Protein AF-Q5DC63-F1 (afdb_monomer)

Mean predicted aligned error: 10.69 Å

Radius of gyration: 17.31 Å; Cα contacts (8 Å, |Δi|>4): 179; chains: 1; bounding box: 64×38×31 Å

Foldseek 3Di:
DDPDDPVVVVVVVCVVVQPQQWKWFADAQWFIWIDDNHDIDGDLVDHGDDDFVVVLVVSCVVPVVFAFDGKAKDDKDWDFDQLGHGPPPPDDDPPPPRGDIDTTTMIGGDGDD

Structure (mmCIF, N/CA/C/O backbone):
data_AF-Q5DC63-F1
#
_entry.id   AF-Q5DC63-F1
#
loop_
_atom_site.group_PDB
_atom_site.id
_atom_site.type_symbol
_atom_site.label_atom_id
_atom_site.label_alt_id
_atom_site.label_comp_id
_atom_site.label_asym_id
_atom_site.label_entity_id
_atom_site.label_seq_id
_atom_site.pdbx_PDB_ins_code
_atom_site.Cartn_x
_atom_site.Cartn_y
_atom_site.Cartn_z
_atom_site.occupancy
_atom_site.B_iso_or_equiv
_atom_site.auth_seq_id
_atom_site.auth_comp_id
_atom_site.auth_asym_id
_atom_site.auth_atom_id
_atom_site.pdbx_PDB_model_num
ATOM 1 N N . MET A 1 1 ? -40.150 27.862 -16.008 1.00 38.00 1 MET A N 1
ATOM 2 C CA . MET A 1 1 ? -39.294 26.915 -16.753 1.00 38.00 1 MET A CA 1
ATOM 3 C C . MET A 1 1 ? -38.110 26.579 -15.870 1.00 38.00 1 MET A C 1
ATOM 5 O O . MET A 1 1 ? -37.552 27.466 -15.243 1.00 38.00 1 MET A O 1
ATOM 9 N N . SER A 1 2 ? -37.878 25.284 -15.712 1.00 37.56 2 SER A N 1
ATOM 10 C CA . SER A 1 2 ? -37.097 24.656 -14.652 1.00 37.56 2 SER A CA 1
ATOM 11 C C . SER A 1 2 ? -35.593 24.859 -14.871 1.00 37.56 2 SER A C 1
ATOM 13 O O . SER A 1 2 ? -35.051 24.349 -15.844 1.00 37.56 2 SER A O 1
ATOM 15 N N . LEU A 1 3 ? -34.920 25.589 -13.979 1.00 41.06 3 LEU A N 1
ATOM 16 C CA . LEU A 1 3 ? -33.455 25.604 -13.860 1.00 41.06 3 LEU A CA 1
ATOM 17 C C . LEU A 1 3 ? -33.050 24.405 -12.990 1.00 41.06 3 LEU A C 1
ATOM 19 O O . LEU A 1 3 ? -32.670 24.551 -11.832 1.00 41.06 3 LEU A O 1
ATOM 23 N N . THR A 1 4 ? -33.257 23.195 -13.511 1.00 50.22 4 THR A N 1
ATOM 24 C CA . THR A 1 4 ? -32.984 21.948 -12.792 1.00 50.22 4 THR A CA 1
ATOM 25 C C . THR A 1 4 ? -31.607 21.380 -13.120 1.00 50.22 4 THR A C 1
ATOM 27 O O . THR A 1 4 ? -31.174 21.295 -14.266 1.00 50.22 4 THR A O 1
ATOM 30 N N . ALA A 1 5 ? -30.970 20.915 -12.050 1.00 50.28 5 ALA A N 1
ATOM 31 C CA . ALA A 1 5 ? -30.170 19.695 -11.984 1.00 50.28 5 ALA A CA 1
ATOM 32 C C . ALA A 1 5 ? -28.748 19.664 -12.570 1.00 50.28 5 ALA A C 1
ATOM 34 O O . ALA A 1 5 ? -27.949 18.887 -12.056 1.00 50.28 5 ALA A O 1
ATOM 35 N N . PHE A 1 6 ? -28.362 20.494 -13.542 1.00 46.62 6 PHE A N 1
ATOM 36 C CA . PHE A 1 6 ? -27.016 20.351 -14.137 1.00 46.62 6 PHE A CA 1
ATOM 37 C C . PHE A 1 6 ? -25.865 20.891 -13.274 1.00 46.62 6 PHE A C 1
ATOM 39 O O . PHE A 1 6 ? -24.760 20.362 -13.334 1.00 46.62 6 PHE A O 1
ATOM 46 N N . GLY A 1 7 ? -26.113 21.894 -12.425 1.00 40.19 7 GLY A N 1
ATOM 47 C CA . GLY A 1 7 ? -25.087 22.418 -11.513 1.00 40.19 7 GLY A CA 1
ATOM 48 C C . GLY A 1 7 ? -24.808 21.488 -10.327 1.00 40.19 7 GLY A C 1
ATOM 49 O O . GLY A 1 7 ? -23.656 21.247 -9.989 1.00 40.19 7 GLY A O 1
ATOM 50 N N . LEU A 1 8 ? -25.855 20.914 -9.722 1.00 47.84 8 LEU A N 1
ATOM 51 C CA . LEU A 1 8 ? -25.730 20.086 -8.514 1.00 47.84 8 LEU A CA 1
ATOM 52 C C . LEU A 1 8 ? -25.081 18.714 -8.767 1.00 47.84 8 LEU A C 1
ATOM 54 O O . LEU A 1 8 ? -24.408 18.201 -7.877 1.00 47.84 8 LEU A O 1
ATOM 58 N N . LEU A 1 9 ? -25.229 18.138 -9.965 1.00 46.62 9 LEU A N 1
ATOM 59 C CA . LEU A 1 9 ? -24.626 16.841 -10.303 1.00 46.62 9 LEU A CA 1
ATOM 60 C C . LEU A 1 9 ? -23.098 16.908 -10.482 1.00 46.62 9 LEU A C 1
ATOM 62 O O . LEU A 1 9 ? -22.417 15.914 -10.225 1.00 46.62 9 LEU A O 1
ATOM 66 N N . SER A 1 10 ? -22.541 18.070 -10.847 1.00 46.91 10 SER A N 1
ATOM 67 C CA . SER A 1 10 ? -21.082 18.272 -10.855 1.00 46.91 10 SER A CA 1
ATOM 68 C C . SER A 1 10 ? -20.507 18.459 -9.450 1.00 46.91 10 SER A C 1
ATOM 70 O O . SER A 1 10 ? -19.417 17.964 -9.171 1.00 46.91 10 SER A O 1
ATOM 72 N N . PHE A 1 11 ? -21.235 19.108 -8.533 1.00 45.50 11 PHE A N 1
ATOM 73 C CA . PHE A 1 11 ? -20.781 19.242 -7.143 1.00 45.50 11 PHE A CA 1
ATOM 74 C C . PHE A 1 11 ? -20.851 17.913 -6.380 1.00 45.50 11 PHE A C 1
ATOM 76 O O . PHE A 1 11 ? -19.930 17.606 -5.631 1.00 45.50 11 PHE A O 1
ATOM 83 N N . PHE A 1 12 ? -21.878 17.087 -6.607 1.00 4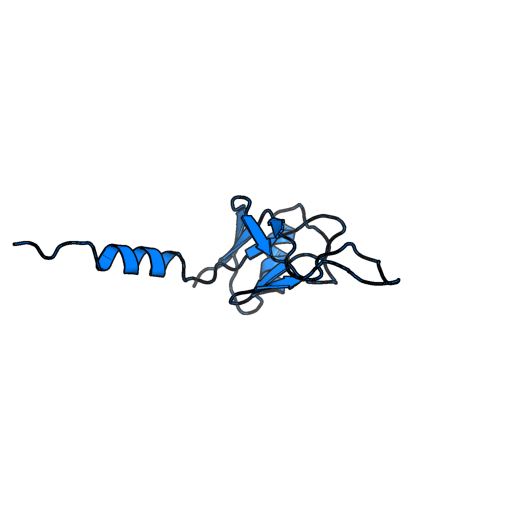4.84 12 PHE A N 1
ATOM 84 C CA . PHE A 1 12 ? -21.979 15.770 -5.964 1.00 44.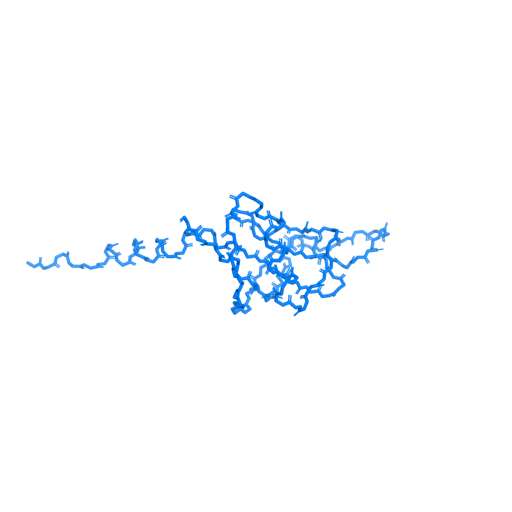84 12 PHE A CA 1
ATOM 85 C C . PHE A 1 12 ? -20.932 14.766 -6.455 1.00 44.84 12 PHE A C 1
ATOM 87 O O . PHE A 1 12 ? -20.421 13.999 -5.642 1.00 44.84 12 PHE A O 1
ATOM 94 N N . ASN A 1 13 ? -20.554 14.800 -7.739 1.00 43.97 13 ASN A N 1
ATOM 95 C CA . ASN A 1 13 ? -19.423 13.997 -8.211 1.00 43.97 13 ASN A CA 1
ATOM 96 C C . ASN A 1 13 ? -18.110 14.460 -7.568 1.00 43.97 13 ASN A C 1
ATOM 98 O O . ASN A 1 13 ? -17.334 13.623 -7.135 1.00 43.97 13 ASN A O 1
ATOM 102 N N . CYS A 1 14 ? -17.904 15.770 -7.402 1.00 44.00 14 CYS A N 1
ATOM 103 C CA . CYS A 1 14 ? -16.690 16.296 -6.777 1.00 44.00 14 CYS A CA 1
ATOM 104 C C . CYS A 1 14 ? -16.610 16.003 -5.263 1.00 44.00 14 CYS A C 1
ATOM 106 O O . CYS A 1 14 ? -15.534 15.719 -4.752 1.00 44.00 14 CYS A O 1
ATOM 108 N N . ILE A 1 15 ? -17.732 15.997 -4.532 1.00 46.78 15 ILE A N 1
ATOM 109 C CA . ILE A 1 15 ? -17.745 15.668 -3.090 1.00 46.78 15 ILE A CA 1
ATOM 110 C C . ILE A 1 15 ? -17.403 14.184 -2.841 1.00 46.78 15 ILE A C 1
ATOM 112 O O . ILE A 1 15 ? -16.798 13.865 -1.820 1.00 46.78 15 ILE A O 1
ATOM 116 N N . LEU A 1 16 ? -17.724 13.291 -3.785 1.00 46.59 16 LEU A N 1
ATOM 117 C CA . LEU A 1 16 ? -17.374 11.864 -3.725 1.00 46.59 16 LEU A CA 1
ATOM 118 C C . LEU A 1 16 ? -15.983 11.541 -4.300 1.00 46.59 16 LEU A C 1
ATOM 120 O O . LEU A 1 16 ? -15.396 10.540 -3.903 1.00 46.59 16 LEU A O 1
ATOM 124 N N . THR A 1 17 ? -15.423 12.382 -5.176 1.00 44.69 17 THR A N 1
ATOM 125 C CA . THR A 1 17 ? -14.077 12.187 -5.753 1.00 44.69 17 THR A CA 1
ATOM 126 C C . THR A 1 17 ? -12.974 13.018 -5.084 1.00 44.69 17 THR A C 1
ATOM 128 O O . THR A 1 17 ? -11.817 12.890 -5.468 1.00 44.69 17 THR A O 1
ATOM 131 N N . CYS A 1 18 ? -13.303 13.880 -4.112 1.00 45.31 18 CYS A N 1
ATOM 132 C CA . CYS A 1 18 ? -12.357 14.799 -3.452 1.00 45.31 18 CYS A CA 1
ATOM 133 C C . CYS A 1 18 ? -12.106 14.473 -1.966 1.00 45.31 18 CYS A C 1
ATOM 135 O O . CYS A 1 18 ? -11.420 15.210 -1.258 1.00 45.31 18 CYS A O 1
ATOM 137 N N . GLN A 1 19 ? -12.610 13.344 -1.461 1.00 50.06 19 GLN A N 1
ATOM 138 C CA . GLN A 1 19 ? -11.945 12.731 -0.316 1.00 50.06 19 GLN A CA 1
ATOM 139 C C . GLN A 1 19 ? -10.690 12.072 -0.874 1.00 50.06 19 GLN A C 1
ATOM 141 O O . GLN A 1 19 ? -10.801 11.139 -1.658 1.00 50.06 19 GLN A O 1
ATOM 146 N N . SER A 1 20 ? -9.513 12.598 -0.529 1.00 55.16 20 SER A N 1
ATOM 147 C CA . SER A 1 20 ? -8.230 11.937 -0.784 1.00 55.16 20 SER A CA 1
ATOM 148 C C . SER A 1 20 ? -8.334 10.510 -0.238 1.00 55.16 20 SER A C 1
ATOM 150 O O . SER A 1 20 ? -8.271 10.296 0.976 1.00 55.16 20 SER A O 1
ATOM 152 N N . LEU A 1 21 ? -8.653 9.554 -1.116 1.00 73.19 21 LEU A N 1
ATOM 153 C CA . LEU A 1 21 ? -8.851 8.163 -0.745 1.00 73.19 21 LEU A CA 1
ATOM 154 C C . LEU A 1 21 ? -7.464 7.607 -0.475 1.00 73.19 21 LEU A C 1
ATOM 156 O O . LEU A 1 21 ? -6.752 7.211 -1.395 1.00 73.19 21 LEU A O 1
ATOM 160 N N . TYR A 1 22 ? -7.074 7.636 0.795 1.00 89.94 22 TYR A N 1
ATOM 161 C CA . TYR A 1 22 ? -5.884 6.973 1.304 1.00 89.94 22 TYR A CA 1
ATOM 162 C C . TYR A 1 22 ? -5.805 5.581 0.706 1.00 89.94 22 TYR A C 1
ATOM 164 O O . TYR A 1 22 ? -6.715 4.775 0.888 1.00 89.94 22 TYR A O 1
ATOM 172 N N . SER A 1 23 ? -4.760 5.338 -0.069 1.00 94.44 23 SER A N 1
ATOM 173 C CA . SER A 1 23 ? -4.633 4.126 -0.857 1.00 94.44 23 SER A CA 1
ATOM 174 C C . SER A 1 23 ? -3.194 3.669 -0.831 1.00 94.44 23 SER A C 1
ATOM 176 O O . SER A 1 23 ? -2.280 4.486 -0.902 1.00 94.44 23 SER A O 1
ATOM 178 N N . VAL A 1 24 ? -3.000 2.364 -0.746 1.00 96.06 24 VAL A N 1
ATOM 179 C CA . VAL A 1 24 ? -1.688 1.721 -0.780 1.00 96.06 24 VAL A CA 1
ATOM 180 C C . VAL A 1 24 ? -1.681 0.695 -1.899 1.00 96.06 24 VAL A C 1
ATOM 182 O O . VAL A 1 24 ? -2.718 0.113 -2.199 1.00 96.06 24 VAL A O 1
ATOM 185 N N . ALA A 1 25 ? -0.549 0.475 -2.546 1.00 95.69 25 ALA A N 1
ATOM 186 C CA . ALA A 1 25 ? -0.416 -0.561 -3.558 1.00 95.69 25 ALA A CA 1
ATOM 187 C C . ALA A 1 25 ? 0.934 -1.260 -3.427 1.00 95.69 25 ALA A C 1
ATOM 189 O O . ALA A 1 25 ? 1.909 -0.700 -2.919 1.00 95.69 25 ALA A O 1
ATOM 190 N N . PHE A 1 26 ? 0.955 -2.507 -3.882 1.00 94.88 26 PHE A N 1
ATOM 191 C CA . PHE A 1 26 ? 2.058 -3.427 -3.673 1.00 94.88 26 PHE A CA 1
ATOM 192 C C . PHE A 1 26 ? 2.333 -4.201 -4.955 1.00 94.88 26 PHE A C 1
ATOM 194 O O . PHE A 1 26 ? 1.406 -4.665 -5.618 1.00 94.88 26 PHE A O 1
ATOM 201 N N . GLU A 1 27 ? 3.611 -4.382 -5.260 1.00 92.06 27 GLU A N 1
ATOM 202 C CA . GLU A 1 27 ? 4.090 -5.284 -6.299 1.00 92.06 27 GLU A CA 1
ATOM 203 C C . GLU A 1 27 ? 5.407 -5.884 -5.808 1.00 92.06 27 GLU A C 1
ATOM 205 O O . GLU A 1 27 ? 6.302 -5.152 -5.395 1.00 92.06 27 GLU A O 1
ATOM 210 N N . CYS A 1 28 ? 5.499 -7.213 -5.769 1.00 90.62 28 CYS A N 1
ATOM 211 C CA . CYS A 1 28 ? 6.636 -7.877 -5.138 1.00 90.62 28 CYS A CA 1
ATOM 212 C C . CYS A 1 28 ? 7.941 -7.586 -5.871 1.00 90.62 28 CYS A C 1
ATOM 214 O O . CYS A 1 28 ? 7.994 -7.596 -7.100 1.00 90.62 28 CYS A O 1
ATOM 216 N N . GLY A 1 29 ? 8.995 -7.344 -5.097 1.00 87.38 29 GLY A N 1
ATOM 217 C CA . GLY A 1 29 ? 10.285 -6.917 -5.617 1.00 87.38 29 GLY A CA 1
ATOM 218 C C . GLY A 1 29 ? 10.373 -5.411 -5.857 1.00 87.38 29 GLY A C 1
ATOM 219 O O . GLY A 1 29 ? 11.479 -4.935 -6.093 1.00 87.38 29 GLY A O 1
ATOM 220 N N . LYS A 1 30 ? 9.273 -4.653 -5.739 1.00 88.75 30 LYS A N 1
ATOM 221 C CA . LYS A 1 30 ? 9.231 -3.185 -5.817 1.00 88.75 30 LYS A CA 1
ATOM 222 C C . LYS A 1 30 ? 8.841 -2.584 -4.461 1.00 88.75 30 LYS A C 1
ATOM 224 O O . LYS A 1 30 ? 8.123 -3.217 -3.688 1.00 88.75 30 LYS A O 1
ATOM 229 N N . PRO A 1 31 ? 9.257 -1.342 -4.160 1.00 91.56 31 PRO A N 1
ATOM 230 C CA . PRO A 1 31 ? 8.843 -0.686 -2.930 1.00 91.56 31 PRO A CA 1
ATOM 231 C C . PRO A 1 31 ? 7.331 -0.477 -2.902 1.00 91.56 31 PRO A C 1
ATOM 233 O O . PRO A 1 31 ? 6.730 -0.098 -3.904 1.00 91.56 31 PRO A O 1
ATOM 236 N N . ALA A 1 32 ? 6.708 -0.697 -1.750 1.00 93.94 32 ALA A N 1
ATOM 237 C CA . ALA A 1 32 ? 5.307 -0.373 -1.537 1.00 93.94 32 ALA A CA 1
ATOM 238 C C . ALA A 1 32 ? 5.070 1.112 -1.825 1.00 93.94 32 ALA A C 1
ATOM 240 O O . ALA A 1 32 ? 5.926 1.950 -1.546 1.00 93.94 32 ALA A O 1
ATOM 241 N N . ILE A 1 33 ? 3.905 1.449 -2.366 1.00 93.88 33 ILE A N 1
ATOM 242 C CA . ILE A 1 33 ? 3.538 2.837 -2.653 1.00 93.88 33 ILE A CA 1
ATOM 243 C C . ILE A 1 33 ? 2.267 3.216 -1.911 1.00 93.88 33 ILE A C 1
ATOM 245 O O . ILE A 1 33 ? 1.377 2.391 -1.708 1.00 93.88 33 ILE A O 1
ATOM 249 N N . TYR A 1 34 ? 2.161 4.482 -1.524 1.00 94.25 34 TYR A N 1
ATOM 250 C CA . TYR A 1 34 ? 0.972 5.027 -0.880 1.00 94.25 34 TYR A CA 1
ATOM 251 C C . TYR A 1 34 ? 0.622 6.404 -1.438 1.00 94.25 34 TYR A C 1
ATOM 253 O O . TYR A 1 34 ? 1.497 7.192 -1.796 1.00 94.25 34 TYR A O 1
ATOM 261 N N . LEU A 1 35 ? -0.672 6.703 -1.517 1.00 92.12 35 LEU A N 1
ATOM 262 C CA . LEU A 1 35 ? -1.173 7.980 -2.007 1.00 92.12 35 LEU A CA 1
ATOM 263 C C . LEU A 1 35 ? -1.100 9.027 -0.888 1.00 92.12 35 LEU A C 1
ATOM 265 O O . LEU A 1 35 ? -1.746 8.886 0.153 1.00 92.12 35 LEU A O 1
ATOM 269 N N . ASN A 1 36 ? -0.318 10.081 -1.095 1.00 87.19 36 ASN A N 1
ATOM 270 C CA . ASN A 1 36 ? -0.200 11.218 -0.191 1.00 87.19 36 ASN A CA 1
ATOM 271 C C . ASN A 1 36 ? -0.746 12.474 -0.864 1.00 87.19 36 ASN A C 1
ATOM 273 O O . ASN A 1 36 ? -0.090 12.993 -1.764 1.00 87.19 36 ASN A O 1
ATOM 277 N N . ASN A 1 37 ? -1.887 12.971 -0.372 1.00 81.00 37 ASN A N 1
ATOM 278 C CA . ASN A 1 37 ? -2.626 14.166 -0.800 1.00 81.00 37 ASN A CA 1
ATOM 279 C C . ASN A 1 37 ? -2.990 14.195 -2.299 1.00 81.00 37 ASN A C 1
ATOM 281 O O . ASN A 1 37 ? -4.170 14.301 -2.615 1.00 81.00 37 ASN A O 1
ATOM 285 N N . GLU A 1 38 ? -2.017 14.044 -3.197 1.00 80.94 38 GLU A N 1
ATOM 286 C CA . GLU A 1 38 ? -2.143 14.068 -4.657 1.00 80.94 38 GLU A CA 1
ATOM 287 C C . GLU A 1 38 ? -1.171 13.109 -5.384 1.00 80.94 38 GLU A C 1
ATOM 289 O O . GLU A 1 38 ? -1.402 12.786 -6.547 1.00 80.94 38 GLU A O 1
ATOM 294 N N . PHE A 1 39 ? -0.105 12.623 -4.730 1.00 86.19 39 PHE A N 1
ATOM 295 C CA . PHE A 1 39 ? 0.964 11.857 -5.387 1.00 86.19 39 PHE A CA 1
ATOM 296 C C . PHE A 1 39 ? 1.192 10.495 -4.740 1.00 86.19 39 PHE A C 1
ATOM 298 O O . PHE A 1 39 ? 1.090 10.343 -3.522 1.00 86.19 39 PHE A O 1
ATOM 305 N N . TRP A 1 40 ? 1.548 9.508 -5.556 1.00 88.69 40 TRP A N 1
ATOM 306 C CA . TRP A 1 40 ? 2.017 8.211 -5.083 1.00 88.69 40 TRP A CA 1
ATOM 307 C C . TRP A 1 40 ? 3.473 8.317 -4.632 1.00 88.69 40 TRP A C 1
ATOM 309 O O . TRP A 1 40 ? 4.326 8.807 -5.370 1.00 88.69 40 TRP A O 1
ATOM 319 N N . VAL A 1 41 ? 3.746 7.866 -3.412 1.00 89.44 41 VAL A N 1
ATOM 320 C CA . VAL A 1 41 ? 5.064 7.925 -2.775 1.00 89.44 41 VAL A CA 1
ATOM 321 C C . VAL A 1 41 ? 5.530 6.511 -2.465 1.00 89.44 41 VAL A C 1
ATOM 323 O O . VAL A 1 41 ? 4.756 5.722 -1.930 1.00 89.44 41 VAL A O 1
ATOM 326 N N . ALA A 1 42 ? 6.788 6.200 -2.777 1.00 90.00 42 ALA A N 1
ATOM 327 C CA . ALA A 1 42 ? 7.393 4.903 -2.490 1.00 90.00 42 ALA A CA 1
ATOM 328 C C . ALA A 1 42 ? 7.959 4.825 -1.060 1.00 90.00 42 ALA A C 1
ATOM 330 O O . ALA A 1 42 ? 8.740 5.678 -0.638 1.00 90.00 42 ALA A O 1
ATOM 331 N N . ASP A 1 43 ? 7.612 3.762 -0.337 1.00 91.50 43 ASP A N 1
ATOM 332 C CA . ASP A 1 43 ? 8.252 3.326 0.902 1.00 91.50 43 ASP A CA 1
ATOM 333 C C . ASP A 1 43 ? 9.331 2.285 0.573 1.00 91.50 43 ASP A C 1
ATOM 335 O O . ASP A 1 43 ? 9.071 1.087 0.467 1.00 91.50 43 ASP A O 1
ATOM 339 N N . ILE A 1 44 ? 10.577 2.749 0.455 1.00 87.69 44 ILE A N 1
ATOM 340 C CA . ILE A 1 44 ? 11.749 1.907 0.161 1.00 87.69 44 ILE A CA 1
ATOM 341 C C . ILE A 1 44 ? 12.100 0.902 1.270 1.00 87.69 44 ILE A C 1
ATOM 343 O O . ILE A 1 44 ? 13.079 0.172 1.144 1.00 87.69 44 ILE A O 1
ATOM 347 N N . THR A 1 45 ? 11.361 0.890 2.381 1.00 89.12 45 THR A N 1
ATOM 348 C CA . THR A 1 45 ? 11.577 -0.046 3.493 1.00 89.12 45 THR A CA 1
ATOM 349 C C . THR A 1 45 ? 10.613 -1.225 3.479 1.00 89.12 45 THR A C 1
ATOM 351 O O . THR A 1 45 ? 10.799 -2.162 4.253 1.00 89.12 45 THR A O 1
ATOM 354 N N . GLN A 1 46 ? 9.589 -1.184 2.625 1.00 93.00 46 GLN A N 1
ATOM 355 C CA . GLN A 1 46 ? 8.495 -2.142 2.625 1.00 93.00 46 GLN A CA 1
ATOM 356 C C . GLN A 1 46 ? 8.326 -2.757 1.237 1.00 93.00 46 GLN A C 1
ATOM 358 O O . GLN A 1 46 ? 8.054 -2.038 0.283 1.00 93.00 46 GLN A O 1
ATOM 363 N N . ASP A 1 47 ? 8.456 -4.078 1.138 1.00 91.44 47 ASP A N 1
ATOM 364 C CA . ASP A 1 47 ? 8.094 -4.850 -0.062 1.00 91.44 47 ASP A CA 1
ATOM 365 C C . ASP A 1 47 ? 6.585 -5.162 -0.064 1.00 91.44 47 ASP A C 1
ATOM 367 O O . ASP A 1 47 ? 5.836 -4.693 0.801 1.00 91.44 47 ASP A O 1
ATOM 371 N N . CYS A 1 48 ? 6.123 -5.951 -1.028 1.00 93.25 48 CYS A N 1
ATOM 372 C CA . CYS A 1 48 ? 4.732 -6.346 -1.137 1.00 93.25 48 CYS A CA 1
ATOM 373 C C . CYS A 1 48 ? 4.179 -7.005 0.134 1.00 93.25 48 CYS A C 1
ATOM 375 O O . CYS A 1 48 ? 4.879 -7.683 0.885 1.00 93.25 48 CYS A O 1
ATOM 377 N N . LEU A 1 49 ? 2.882 -6.797 0.345 1.00 96.31 49 LEU A N 1
ATOM 378 C CA . LEU A 1 49 ? 2.084 -7.443 1.378 1.00 96.31 49 LEU A CA 1
ATOM 379 C C . LEU A 1 49 ? 0.921 -8.154 0.688 1.00 96.31 49 LEU A C 1
ATOM 381 O O . LEU A 1 49 ? 0.318 -7.597 -0.232 1.00 96.31 49 LEU A O 1
ATOM 385 N N . ASP A 1 50 ? 0.619 -9.372 1.121 1.00 91.94 50 ASP A N 1
ATOM 386 C CA . ASP A 1 50 ? -0.399 -10.240 0.526 1.00 91.94 50 ASP A CA 1
ATOM 387 C C . ASP A 1 50 ? -1.592 -10.497 1.458 1.00 91.94 50 ASP A C 1
ATOM 389 O O . ASP A 1 50 ? -2.693 -10.775 0.979 1.00 91.94 50 ASP A O 1
ATOM 393 N N . ASP A 1 51 ? -1.410 -10.360 2.774 1.00 94.44 51 ASP A N 1
ATOM 394 C CA . ASP A 1 51 ? -2.474 -10.545 3.756 1.00 94.44 51 ASP A CA 1
ATOM 395 C C . ASP A 1 51 ? -3.145 -9.228 4.197 1.00 94.44 51 ASP A C 1
ATOM 397 O O . ASP A 1 51 ? -2.512 -8.190 4.408 1.00 94.44 51 ASP A O 1
ATOM 401 N N . GLU A 1 52 ? -4.469 -9.281 4.369 1.00 93.88 52 GLU A N 1
ATOM 402 C CA . GLU A 1 52 ? -5.306 -8.122 4.705 1.00 93.88 52 GLU A CA 1
ATOM 403 C C . GLU A 1 52 ? -4.885 -7.440 6.018 1.00 93.88 52 GLU A C 1
ATOM 405 O O . GLU A 1 52 ? -4.942 -6.214 6.135 1.00 93.88 52 GLU A O 1
ATOM 410 N N . VAL A 1 53 ? -4.426 -8.219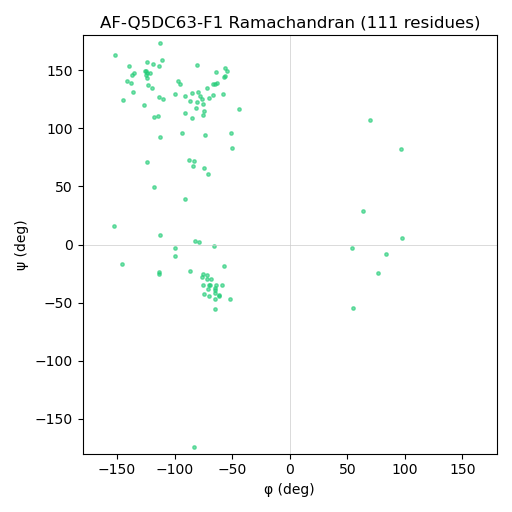 7.004 1.00 96.62 53 VAL A N 1
ATOM 411 C CA . VAL A 1 53 ? -4.030 -7.709 8.323 1.00 96.62 53 VAL A CA 1
ATOM 412 C C . VAL A 1 53 ? -2.740 -6.898 8.219 1.00 96.62 53 VAL A C 1
ATOM 414 O O . VAL A 1 53 ? -2.655 -5.803 8.781 1.00 96.62 53 VAL A O 1
ATOM 417 N N . SER A 1 54 ? -1.750 -7.386 7.475 1.00 97.44 54 SER A N 1
ATOM 418 C CA . SER A 1 54 ? -0.511 -6.668 7.193 1.00 97.44 54 SER A CA 1
ATOM 419 C C . SER A 1 54 ? -0.770 -5.417 6.368 1.00 97.44 54 SER A C 1
ATOM 421 O O . SER A 1 54 ? -0.236 -4.360 6.703 1.00 97.44 54 SER A O 1
ATOM 423 N N . ILE A 1 55 ? -1.642 -5.488 5.358 1.00 97.38 55 ILE A N 1
ATOM 424 C CA . ILE A 1 55 ? -2.037 -4.318 4.560 1.00 97.38 55 ILE A CA 1
ATOM 425 C C . ILE A 1 55 ? -2.718 -3.263 5.449 1.00 97.38 55 ILE A C 1
ATOM 427 O O . ILE A 1 55 ? -2.369 -2.082 5.389 1.00 97.38 55 ILE A O 1
ATOM 431 N N . LEU A 1 56 ? -3.626 -3.669 6.343 1.00 96.31 56 LEU A N 1
ATOM 432 C CA . LEU A 1 56 ? -4.256 -2.774 7.317 1.00 96.31 56 LEU A CA 1
ATOM 433 C C . LEU A 1 56 ? -3.233 -2.147 8.276 1.00 96.31 56 LEU A C 1
ATOM 435 O O . LEU A 1 56 ? -3.298 -0.949 8.565 1.00 96.31 56 LEU A O 1
ATOM 439 N N . ASN A 1 57 ? -2.279 -2.932 8.773 1.00 97.06 57 ASN A N 1
ATOM 440 C CA . ASN A 1 57 ? -1.210 -2.428 9.634 1.00 97.06 57 ASN A CA 1
ATOM 441 C C . ASN A 1 57 ? -0.303 -1.442 8.889 1.00 97.06 57 ASN A C 1
ATOM 443 O O . ASN A 1 57 ? 0.090 -0.423 9.458 1.00 97.06 57 ASN A O 1
ATOM 447 N N . TYR A 1 58 ? -0.031 -1.689 7.608 1.00 97.69 58 TYR A N 1
ATOM 448 C CA . TYR A 1 58 ? 0.708 -0.767 6.759 1.00 97.69 58 TYR A CA 1
ATOM 449 C C . TYR A 1 58 ? -0.056 0.542 6.542 1.00 97.69 58 TYR A C 1
ATOM 451 O O . TYR A 1 58 ? 0.507 1.609 6.773 1.00 97.69 58 TYR A O 1
ATOM 459 N N . CYS A 1 59 ? -1.353 0.487 6.224 1.00 95.88 59 CYS A N 1
ATOM 460 C CA . CYS A 1 59 ? -2.217 1.669 6.164 1.00 95.88 59 CYS A CA 1
ATOM 461 C C . CYS A 1 59 ? -2.133 2.500 7.461 1.00 95.88 59 CYS A C 1
ATOM 463 O O . CYS A 1 59 ? -1.942 3.714 7.409 1.00 95.88 59 CYS A O 1
ATOM 465 N N . LYS A 1 60 ? -2.215 1.858 8.637 1.00 95.38 60 LYS A N 1
ATOM 466 C CA . LYS A 1 60 ? -2.072 2.529 9.946 1.00 95.38 60 LYS A CA 1
ATOM 467 C C . LYS A 1 60 ? -0.679 3.130 10.159 1.00 95.38 60 LYS A C 1
ATOM 469 O O . LYS A 1 60 ? -0.570 4.178 10.788 1.00 95.38 60 LYS A O 1
ATOM 474 N N . LYS A 1 61 ? 0.377 2.490 9.645 1.00 95.62 61 LYS A N 1
ATOM 475 C CA . LYS A 1 61 ? 1.758 3.001 9.685 1.00 95.62 61 LYS A CA 1
ATOM 476 C C . LYS A 1 61 ? 1.885 4.284 8.859 1.00 95.62 61 LYS A C 1
ATOM 478 O O . LYS A 1 61 ? 2.330 5.297 9.393 1.00 95.62 61 LYS A O 1
ATOM 483 N N . VAL A 1 62 ? 1.504 4.250 7.579 1.00 95.25 62 VAL A N 1
ATOM 484 C CA . VAL A 1 62 ? 1.713 5.384 6.655 1.00 95.25 62 VAL A CA 1
ATOM 485 C C . VAL A 1 62 ? 0.738 6.539 6.897 1.00 95.25 62 VAL A C 1
ATOM 487 O O . VAL A 1 62 ? 1.073 7.694 6.644 1.00 95.25 62 VAL A O 1
ATOM 490 N N . TYR A 1 63 ? -0.434 6.254 7.466 1.00 92.94 63 TYR A N 1
ATOM 491 C CA . TYR A 1 63 ? -1.459 7.244 7.802 1.00 92.94 63 TYR A CA 1
ATOM 492 C C . TYR A 1 63 ? -1.731 7.288 9.313 1.00 92.94 63 TYR A C 1
ATOM 494 O O . TYR A 1 63 ? -2.878 7.271 9.758 1.00 92.94 63 TYR A O 1
ATOM 502 N N . SER A 1 64 ? -0.667 7.378 10.113 1.00 91.12 64 SER A N 1
ATOM 503 C CA . SER A 1 64 ? -0.691 7.309 11.587 1.00 91.12 64 SER A CA 1
ATOM 504 C C . SER A 1 64 ? -1.585 8.337 12.296 1.00 91.12 64 SER A C 1
ATOM 506 O O . SER A 1 64 ? -1.966 8.133 13.446 1.00 91.12 64 SER A O 1
ATOM 508 N N . GLY A 1 65 ? -1.969 9.423 11.621 1.00 88.19 65 GLY A N 1
ATOM 509 C CA . GLY A 1 65 ? -2.929 10.408 12.130 1.00 88.19 65 GLY A CA 1
ATOM 510 C C . GLY A 1 65 ? -4.402 10.020 11.955 1.00 88.19 65 GLY A C 1
ATOM 511 O O . GLY A 1 65 ? -5.273 10.836 12.253 1.00 88.19 65 GLY A O 1
ATOM 512 N N . ARG A 1 66 ? -4.706 8.827 11.426 1.00 86.75 66 ARG A N 1
ATOM 513 C CA . ARG A 1 66 ? -6.070 8.397 11.091 1.00 86.75 66 ARG A CA 1
ATOM 514 C C . ARG A 1 66 ? -6.449 7.097 11.778 1.00 86.75 66 ARG A C 1
ATOM 516 O O . ARG A 1 66 ? -5.656 6.167 11.880 1.00 86.75 66 ARG A O 1
ATOM 523 N N . ASN A 1 67 ? -7.714 7.012 12.182 1.00 91.00 67 ASN A N 1
ATOM 524 C CA . ASN A 1 67 ? -8.282 5.798 12.752 1.00 91.00 67 ASN A CA 1
ATOM 525 C C . ASN A 1 67 ? -8.736 4.835 11.645 1.00 91.00 67 ASN A C 1
ATOM 527 O O . ASN A 1 67 ? -9.928 4.695 11.371 1.00 91.00 67 ASN A O 1
ATOM 531 N N . ILE A 1 68 ? -7.767 4.223 10.963 1.00 93.00 68 ILE A N 1
ATOM 532 C CA . ILE A 1 68 ? -8.022 3.258 9.889 1.00 93.00 68 ILE A CA 1
ATOM 533 C C . ILE A 1 68 ? -8.439 1.925 10.503 1.00 93.00 68 ILE A C 1
ATOM 535 O O . ILE A 1 68 ? -7.728 1.357 11.334 1.00 93.00 68 ILE A O 1
ATOM 539 N N . THR A 1 69 ? -9.591 1.419 10.081 1.00 93.75 69 THR A N 1
ATOM 540 C CA . THR A 1 69 ? -10.216 0.220 10.650 1.00 93.75 69 THR A CA 1
ATOM 541 C C . THR A 1 69 ? -10.270 -0.941 9.671 1.00 93.75 69 THR A C 1
ATOM 543 O O . THR A 1 69 ? -10.288 -2.084 10.116 1.00 93.75 69 THR A O 1
ATOM 546 N N . THR A 1 70 ? -10.269 -0.670 8.365 1.00 93.81 70 THR A N 1
ATOM 547 C CA . THR A 1 70 ? -10.403 -1.701 7.333 1.00 93.81 70 THR A CA 1
ATOM 548 C C . THR A 1 70 ? -9.713 -1.284 6.041 1.00 93.81 70 THR A C 1
ATOM 550 O O . THR A 1 70 ? -9.423 -0.105 5.822 1.00 93.81 70 THR A O 1
ATOM 553 N N . VAL A 1 71 ? -9.471 -2.262 5.173 1.00 94.50 71 VAL A N 1
ATOM 554 C CA . VAL A 1 71 ? -8.947 -2.051 3.823 1.00 94.50 71 VAL A CA 1
ATOM 555 C C . VAL A 1 71 ? -9.869 -2.702 2.803 1.00 94.50 71 VAL A C 1
ATOM 557 O O . VAL A 1 71 ? -10.546 -3.679 3.110 1.00 94.50 71 VAL A O 1
ATOM 560 N N . VAL A 1 72 ? -9.944 -2.135 1.604 1.00 93.81 72 VAL A N 1
ATOM 561 C CA . VAL A 1 72 ? -10.785 -2.655 0.518 1.00 93.81 72 VAL A CA 1
ATOM 562 C C . VAL A 1 72 ? -9.983 -2.631 -0.771 1.00 93.81 72 VAL A C 1
ATOM 564 O O . VAL A 1 72 ? -9.375 -1.615 -1.091 1.00 93.81 72 VAL A O 1
ATOM 567 N N . SER A 1 73 ? -9.976 -3.731 -1.519 1.00 93.44 73 SER A N 1
ATOM 568 C CA . SER A 1 73 ? -9.347 -3.749 -2.841 1.00 93.44 73 SER A CA 1
ATOM 569 C C . SER A 1 73 ? -10.107 -2.844 -3.811 1.00 93.44 73 SER A C 1
ATOM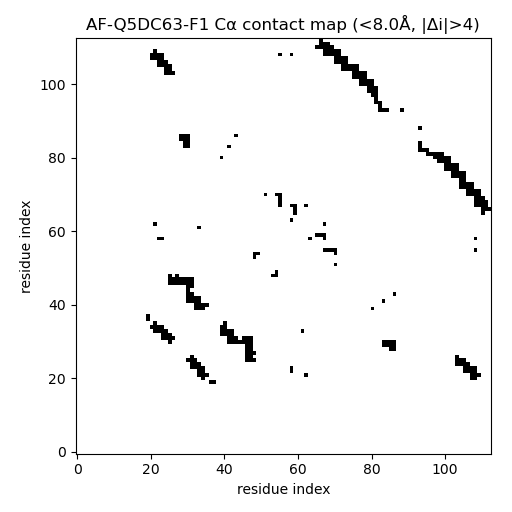 571 O O . SER A 1 73 ? -11.338 -2.816 -3.838 1.00 93.44 73 SER A O 1
ATOM 573 N N . ALA A 1 74 ? -9.365 -2.091 -4.612 1.00 90.56 74 ALA A N 1
ATOM 574 C CA . ALA A 1 74 ? -9.902 -1.243 -5.660 1.00 90.56 74 ALA A CA 1
ATOM 575 C C . ALA A 1 74 ? -9.532 -1.795 -7.047 1.00 90.56 74 ALA A C 1
ATOM 577 O O . ALA A 1 74 ? -8.586 -2.578 -7.180 1.00 90.56 74 ALA A O 1
ATOM 578 N N . PRO A 1 75 ? -10.287 -1.415 -8.094 1.00 90.31 75 PRO A N 1
ATOM 579 C CA . PRO A 1 75 ? -9.944 -1.770 -9.463 1.00 90.31 75 PRO A CA 1
ATOM 580 C C . PRO A 1 75 ? -8.528 -1.302 -9.837 1.00 90.31 75 PRO A C 1
ATOM 582 O O . PRO A 1 75 ? -8.074 -0.285 -9.303 1.00 90.31 75 PRO A O 1
ATOM 585 N N . PRO A 1 76 ? -7.847 -1.997 -10.767 1.00 92.19 76 PRO A N 1
ATOM 586 C CA . PRO A 1 76 ? -6.560 -1.546 -11.276 1.00 92.19 76 PRO A CA 1
ATOM 587 C C . PRO A 1 76 ? -6.650 -0.139 -11.880 1.00 92.19 76 PRO A C 1
ATOM 589 O O . PRO A 1 76 ? -7.656 0.207 -12.506 1.00 92.19 76 PRO A O 1
ATOM 592 N N . ILE A 1 77 ? -5.599 0.659 -11.699 1.00 89.81 77 ILE A N 1
ATOM 593 C CA . ILE A 1 77 ? -5.482 2.009 -12.261 1.00 89.81 77 ILE A CA 1
ATOM 594 C C . ILE A 1 77 ? -4.095 2.222 -12.862 1.00 89.81 77 ILE A C 1
ATOM 596 O O . ILE A 1 77 ? -3.105 1.727 -12.330 1.00 89.81 77 ILE A O 1
ATOM 600 N N . ASP A 1 78 ? -4.022 3.023 -13.922 1.00 89.19 78 ASP A N 1
ATOM 601 C CA . ASP A 1 78 ? -2.752 3.480 -14.482 1.00 89.19 78 ASP A CA 1
ATOM 602 C C . ASP A 1 78 ? -2.281 4.749 -13.774 1.00 89.19 78 ASP A C 1
ATOM 604 O O . ASP A 1 78 ? -2.970 5.775 -13.774 1.00 89.19 78 ASP A O 1
ATOM 608 N N . VAL A 1 79 ? -1.075 4.704 -13.218 1.00 87.12 79 VAL A N 1
ATOM 609 C CA . VAL A 1 79 ? -0.441 5.833 -12.532 1.00 87.12 79 VAL A CA 1
ATOM 610 C C . VAL A 1 79 ? 0.923 6.127 -13.134 1.00 87.12 79 VAL A C 1
ATOM 612 O O . VAL A 1 79 ? 1.603 5.237 -13.635 1.00 87.12 79 VAL A O 1
ATOM 615 N N . VAL A 1 80 ? 1.336 7.391 -13.096 1.00 84.00 80 VAL A N 1
ATOM 616 C CA . VAL A 1 80 ? 2.703 7.770 -13.463 1.00 84.00 80 VAL A CA 1
ATOM 617 C C . VAL A 1 80 ? 3.538 7.743 -12.192 1.00 84.00 80 VAL A C 1
ATOM 619 O O . VAL A 1 80 ? 3.300 8.543 -11.286 1.00 84.00 80 VAL A O 1
ATOM 622 N N . LEU A 1 81 ? 4.484 6.808 -12.119 1.00 79.94 81 LEU A N 1
ATOM 623 C CA . LEU A 1 81 ? 5.393 6.659 -10.985 1.00 79.94 81 LEU A CA 1
ATOM 624 C C . LEU A 1 81 ? 6.814 6.884 -11.472 1.00 79.94 81 LEU A C 1
ATOM 626 O O . LEU A 1 81 ? 7.374 6.063 -12.193 1.00 79.94 81 LEU A O 1
ATOM 630 N N . SER A 1 82 ? 7.408 7.999 -11.065 1.00 74.06 82 SER A N 1
ATOM 631 C CA . SER A 1 82 ? 8.840 8.188 -11.256 1.00 74.06 82 SER A CA 1
ATOM 632 C C . SER A 1 82 ? 9.592 7.270 -10.298 1.00 74.06 82 SER A C 1
ATOM 634 O O . SER A 1 82 ? 9.261 7.195 -9.116 1.00 74.06 82 SER A O 1
ATOM 636 N N . ASP A 1 83 ? 10.618 6.595 -10.806 1.00 71.12 83 ASP A N 1
ATOM 637 C CA . ASP A 1 83 ? 11.585 5.847 -10.001 1.00 71.12 83 ASP A CA 1
ATOM 638 C C . ASP A 1 83 ? 11.016 4.650 -9.194 1.00 71.12 83 ASP A C 1
ATOM 640 O O . ASP A 1 83 ? 11.574 4.257 -8.168 1.00 71.12 83 ASP A O 1
ATOM 644 N N . TRP A 1 84 ? 9.936 4.012 -9.673 1.00 80.06 84 TRP A N 1
ATOM 645 C CA . TRP A 1 84 ? 9.366 2.793 -9.074 1.00 80.06 84 TRP A CA 1
ATOM 646 C C . TRP A 1 84 ? 10.014 1.499 -9.615 1.00 80.06 84 TRP A C 1
ATOM 648 O O . TRP A 1 84 ? 9.439 0.751 -10.414 1.00 80.06 84 TRP A O 1
ATOM 658 N N . CYS A 1 85 ? 11.257 1.240 -9.197 1.00 72.81 85 CYS A N 1
ATOM 659 C CA . CYS A 1 85 ? 12.052 0.073 -9.610 1.00 72.81 85 CYS A CA 1
ATOM 660 C C . CYS A 1 85 ? 12.323 -0.934 -8.486 1.00 72.81 85 CYS A C 1
ATOM 662 O O . CYS A 1 85 ? 11.996 -0.711 -7.324 1.00 72.81 85 CYS A O 1
ATOM 664 N N . GLU A 1 86 ? 12.918 -2.067 -8.868 1.00 73.50 86 GLU A N 1
ATOM 665 C CA . GLU A 1 86 ? 13.201 -3.184 -7.972 1.00 73.50 86 GLU A CA 1
ATOM 666 C C . GLU A 1 86 ? 14.202 -2.849 -6.852 1.00 73.50 86 GLU A C 1
ATOM 668 O O . GLU A 1 86 ? 15.141 -2.063 -7.042 1.00 73.50 86 GLU A O 1
ATOM 673 N N . PHE A 1 87 ? 14.039 -3.495 -5.692 1.00 65.38 87 PHE A N 1
ATOM 674 C CA . PHE A 1 87 ? 14.984 -3.398 -4.577 1.00 65.38 87 PHE A CA 1
ATOM 675 C C . PHE A 1 87 ? 16.393 -3.838 -4.998 1.00 65.38 87 PHE A C 1
ATOM 677 O O . PHE A 1 87 ? 16.595 -4.934 -5.511 1.00 65.38 87 PHE A O 1
ATOM 684 N N . GLY A 1 88 ? 17.404 -3.010 -4.716 1.00 54.44 88 GLY A N 1
ATOM 685 C CA . GLY A 1 88 ? 18.809 -3.409 -4.859 1.00 54.44 88 GLY A CA 1
ATOM 686 C C . GLY A 1 88 ? 19.509 -2.998 -6.156 1.00 54.44 88 GLY A C 1
ATOM 687 O O . GLY A 1 88 ? 20.692 -3.301 -6.302 1.00 54.44 88 GLY A O 1
ATOM 688 N N . ASN A 1 89 ? 18.877 -2.219 -7.040 1.00 53.16 89 ASN A N 1
ATOM 689 C CA . ASN A 1 89 ? 19.586 -1.543 -8.136 1.00 53.16 89 ASN A CA 1
ATOM 690 C C . ASN A 1 89 ? 20.408 -0.339 -7.623 1.0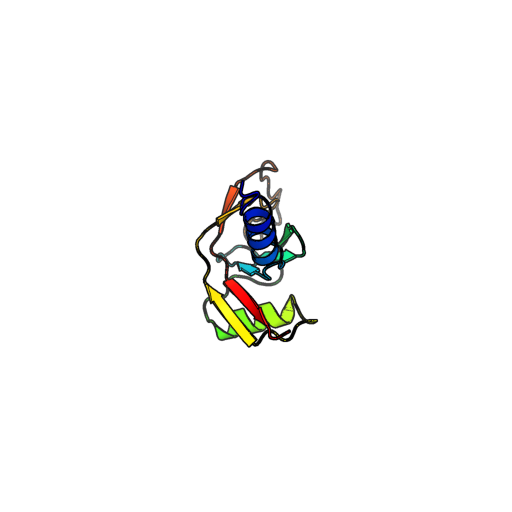0 53.16 89 ASN A C 1
ATOM 692 O O . ASN A 1 89 ? 20.149 0.821 -7.936 1.00 53.16 89 ASN A O 1
ATOM 696 N N . SER A 1 90 ? 21.434 -0.623 -6.817 1.00 47.25 90 SER A N 1
ATOM 697 C CA . SER A 1 90 ? 22.427 0.339 -6.314 1.00 47.25 90 SER A CA 1
ATOM 698 C C . SER A 1 90 ? 23.519 0.690 -7.339 1.00 47.25 90 SER A C 1
ATOM 700 O O . SER A 1 90 ? 24.407 1.493 -7.054 1.00 47.25 90 SER A O 1
ATOM 702 N N . LEU A 1 91 ? 23.445 0.146 -8.557 1.00 46.84 91 LEU A N 1
ATOM 703 C CA . LEU A 1 91 ? 24.415 0.352 -9.634 1.00 46.84 91 LEU A CA 1
ATOM 704 C C . LEU A 1 91 ? 23.730 0.885 -10.895 1.00 46.84 91 LEU A C 1
ATOM 706 O O . LEU A 1 91 ? 23.633 0.218 -11.916 1.00 46.84 91 LEU A O 1
ATOM 710 N N . GLY A 1 92 ? 23.308 2.146 -10.823 1.00 47.50 92 GLY A N 1
ATOM 711 C CA . GLY A 1 92 ? 23.099 2.957 -12.018 1.00 47.50 92 GLY A CA 1
ATOM 712 C C . GLY A 1 92 ? 21.663 3.007 -12.520 1.00 47.50 92 GLY A C 1
ATOM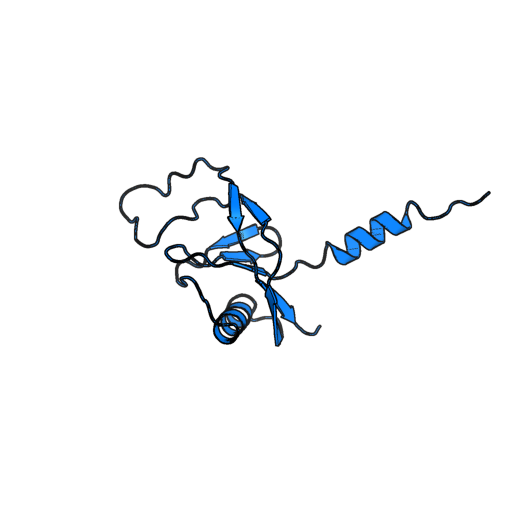 713 O O . GLY A 1 92 ? 21.335 2.408 -13.531 1.00 47.50 92 GLY A O 1
ATOM 714 N N . LYS A 1 93 ? 20.895 3.898 -11.884 1.00 49.28 93 LYS A N 1
ATOM 715 C CA . LYS A 1 93 ? 19.687 4.542 -12.409 1.00 49.28 93 LYS A CA 1
ATOM 716 C C . LYS A 1 93 ? 18.494 3.595 -12.561 1.00 49.28 93 LYS A C 1
ATOM 718 O O . LYS A 1 93 ? 18.369 2.855 -13.527 1.00 49.28 93 LYS A O 1
ATOM 723 N N . CYS A 1 94 ? 17.535 3.774 -11.659 1.00 54.19 94 CYS A N 1
ATOM 724 C CA . CYS A 1 94 ? 16.122 3.766 -12.014 1.00 54.19 94 CYS A CA 1
ATOM 725 C C . CYS A 1 94 ? 15.967 4.737 -13.208 1.00 54.19 94 CYS A C 1
ATOM 727 O O . CYS A 1 94 ? 15.816 5.939 -13.047 1.00 54.19 94 CYS A O 1
ATOM 729 N N . GLN A 1 95 ? 16.228 4.269 -14.426 1.00 49.72 95 GLN A N 1
ATOM 730 C CA . GLN A 1 95 ? 16.320 5.108 -15.620 1.00 49.72 95 GLN A CA 1
ATOM 731 C C . GLN A 1 95 ? 14.938 5.181 -16.271 1.00 49.72 95 GLN A C 1
ATOM 733 O O . GLN A 1 95 ? 14.814 5.091 -17.488 1.00 49.72 95 GLN A O 1
ATOM 738 N N . SER A 1 96 ? 13.885 5.281 -15.45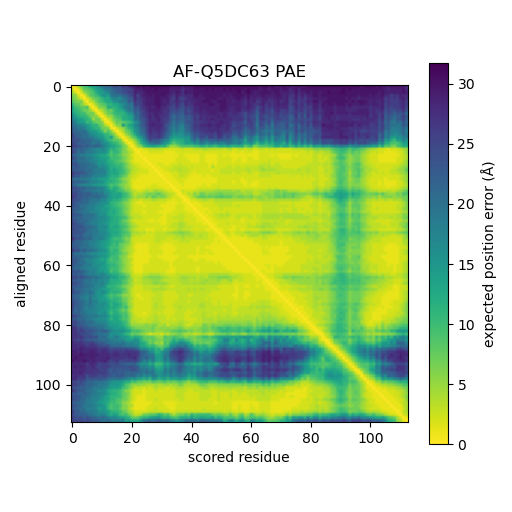5 1.00 51.62 96 SER A N 1
ATOM 739 C CA . SER A 1 96 ? 12.541 5.438 -15.988 1.00 51.62 96 SER A CA 1
ATOM 740 C C . SER A 1 96 ? 12.455 6.837 -16.589 1.00 51.62 96 SER A C 1
ATOM 742 O O . SER A 1 96 ? 12.827 7.833 -15.964 1.00 51.62 96 SER A O 1
ATOM 744 N N . MET A 1 97 ? 12.054 6.919 -17.856 1.00 47.66 97 MET A N 1
ATOM 745 C CA . MET A 1 97 ? 11.961 8.164 -18.615 1.00 47.66 97 MET A CA 1
ATOM 746 C C . MET A 1 97 ? 10.790 9.033 -18.128 1.00 47.66 97 MET A C 1
ATOM 748 O O . MET A 1 97 ? 9.887 9.310 -18.903 1.00 47.66 97 MET A O 1
ATOM 752 N N . GLY A 1 98 ? 10.774 9.457 -16.862 1.00 53.50 98 GLY A N 1
ATOM 753 C CA . GLY A 1 98 ? 9.937 10.522 -16.281 1.00 53.50 98 GLY A CA 1
ATOM 754 C C . GLY A 1 98 ? 8.409 10.457 -16.459 1.00 53.50 98 GLY A C 1
ATOM 755 O O . GLY A 1 98 ? 7.727 11.339 -15.958 1.00 53.50 98 GLY A O 1
ATOM 756 N N . ASN A 1 99 ? 7.866 9.478 -17.186 1.00 62.56 99 ASN A N 1
ATOM 757 C CA . ASN A 1 99 ? 6.477 9.424 -17.651 1.00 62.56 99 ASN A CA 1
ATOM 758 C C . ASN A 1 99 ? 5.983 7.979 -17.850 1.00 62.56 99 ASN A C 1
ATOM 760 O O . ASN A 1 99 ? 5.000 7.757 -18.562 1.00 62.56 99 ASN A O 1
ATOM 764 N N . GLU A 1 100 ? 6.685 6.985 -17.304 1.00 74.00 100 GLU A N 1
ATOM 765 C CA . GLU A 1 100 ? 6.262 5.593 -17.418 1.00 74.00 100 GLU A CA 1
ATOM 766 C C . GLU A 1 100 ? 4.957 5.393 -16.644 1.00 74.00 100 GLU A C 1
ATOM 768 O O . GLU A 1 100 ? 4.807 5.829 -15.498 1.00 74.00 100 GLU A O 1
ATOM 773 N N . ARG A 1 101 ? 3.975 4.802 -17.328 1.00 82.00 101 ARG A N 1
ATOM 774 C CA . ARG A 1 101 ? 2.688 4.454 -16.737 1.00 82.00 101 ARG A CA 1
ATOM 775 C C . ARG A 1 101 ? 2.781 3.037 -16.206 1.00 82.00 101 ARG A C 1
ATOM 777 O O . ARG A 1 101 ? 3.140 2.127 -16.947 1.00 82.00 101 ARG A O 1
ATOM 784 N N . HIS A 1 102 ? 2.419 2.878 -14.946 1.00 86.06 102 HIS A N 1
ATOM 785 C CA . HIS A 1 102 ? 2.346 1.602 -14.266 1.00 86.06 102 HIS A CA 1
ATOM 786 C C . HIS A 1 102 ? 0.890 1.312 -13.923 1.00 86.06 102 HIS A C 1
ATOM 788 O O . HIS A 1 102 ? 0.229 2.138 -13.288 1.00 86.06 102 HIS A O 1
ATOM 794 N N . GLU A 1 103 ? 0.403 0.141 -14.326 1.00 90.69 103 GLU A N 1
ATOM 795 C CA . GLU A 1 103 ? -0.865 -0.377 -13.823 1.00 90.69 103 GLU A CA 1
ATOM 796 C C . GLU A 1 103 ? -0.632 -0.898 -12.401 1.00 90.69 103 GLU A C 1
ATOM 798 O O . GLU A 1 103 ? 0.185 -1.792 -12.183 1.00 90.69 103 GLU A O 1
ATOM 803 N N . ILE A 1 104 ? -1.345 -0.343 -11.426 1.00 92.31 104 ILE A N 1
ATOM 804 C CA . ILE A 1 104 ? -1.275 -0.766 -10.026 1.00 92.31 1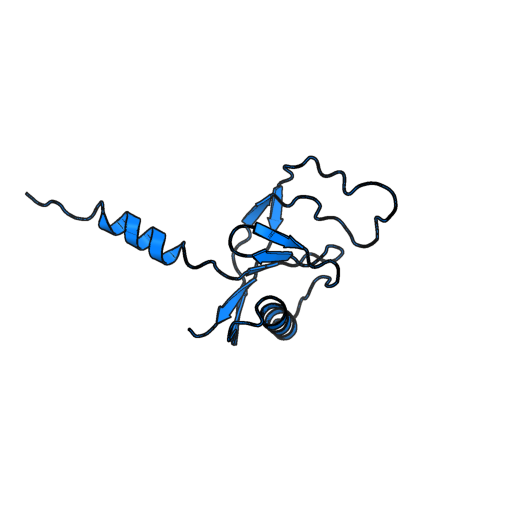04 ILE A CA 1
ATOM 805 C C . ILE A 1 104 ? -2.631 -1.275 -9.556 1.00 92.31 104 ILE A C 1
ATOM 807 O O . ILE A 1 104 ? -3.674 -0.874 -10.070 1.00 92.31 104 ILE A O 1
ATOM 811 N N . LYS A 1 105 ? -2.622 -2.130 -8.531 1.00 94.19 105 LYS A N 1
ATOM 812 C CA . LYS A 1 105 ? -3.826 -2.659 -7.874 1.00 94.19 105 LYS A CA 1
ATOM 813 C C . LYS A 1 105 ? -3.907 -2.117 -6.447 1.00 94.19 105 LYS A C 1
ATOM 815 O O . LYS A 1 105 ? -3.279 -2.686 -5.553 1.00 94.19 105 LYS A O 1
ATOM 820 N N . PRO A 1 106 ? -4.603 -0.991 -6.229 1.00 95.00 106 PRO A N 1
ATOM 821 C CA . PRO A 1 106 ? -4.606 -0.341 -4.934 1.00 95.00 106 PRO A CA 1
ATOM 822 C C . PRO A 1 106 ? -5.574 -0.989 -3.942 1.00 95.00 106 PRO A C 1
ATOM 824 O O . PRO A 1 106 ? -6.603 -1.559 -4.301 1.00 95.00 106 PRO A O 1
ATOM 827 N N . PHE A 1 107 ? -5.257 -0.819 -2.667 1.00 95.50 107 PHE A N 1
ATOM 828 C CA . PHE A 1 107 ? -6.132 -1.039 -1.529 1.00 95.50 107 PHE A CA 1
ATOM 829 C C . PHE A 1 107 ? -6.476 0.311 -0.913 1.00 95.50 107 PHE A C 1
ATOM 831 O O . PHE A 1 107 ? -5.585 1.074 -0.544 1.00 95.50 107 PHE A O 1
ATOM 838 N N . ILE A 1 108 ? -7.766 0.598 -0.780 1.00 93.56 108 ILE A N 1
ATOM 839 C CA . ILE A 1 108 ? -8.278 1.795 -0.120 1.00 93.56 108 ILE A CA 1
ATOM 840 C C . ILE A 1 108 ? -8.240 1.561 1.390 1.00 93.56 108 ILE A C 1
ATOM 842 O O . ILE A 1 108 ? -8.860 0.627 1.899 1.00 93.56 108 ILE A O 1
ATOM 846 N N . CYS A 1 109 ? -7.539 2.431 2.108 1.00 94.38 109 CYS A N 1
ATOM 847 C CA . CYS A 1 109 ? -7.484 2.458 3.560 1.00 94.38 109 CYS A CA 1
ATOM 848 C C . CYS A 1 109 ? -8.677 3.258 4.106 1.00 94.38 109 CYS A C 1
ATOM 850 O O . CYS A 1 109 ? -8.722 4.486 4.000 1.00 94.38 109 CYS A O 1
ATOM 852 N N . LEU A 1 110 ? -9.645 2.573 4.715 1.00 90.94 110 LEU A N 1
ATOM 853 C CA . LEU A 1 110 ? -10.862 3.192 5.235 1.00 90.94 110 LEU A CA 1
ATOM 854 C C . LEU A 1 110 ? -10.760 3.405 6.745 1.00 90.94 110 LEU A C 1
ATOM 856 O O . LEU A 1 110 ? -10.441 2.491 7.510 1.00 90.94 110 LEU A O 1
ATOM 860 N N . GLY A 1 111 ? -11.060 4.628 7.175 1.00 85.12 111 GLY A N 1
ATOM 861 C CA . GLY A 1 111 ? -11.144 4.997 8.581 1.00 85.12 111 GLY A CA 1
ATOM 862 C C . GLY A 1 111 ? -12.492 5.602 8.936 1.00 85.12 111 GLY A C 1
ATOM 863 O O . GLY A 1 111 ? -13.202 6.122 8.075 1.00 85.12 111 GLY A O 1
ATOM 864 N N . LEU A 1 112 ? -12.830 5.530 10.220 1.00 73.25 112 LEU A N 1
ATOM 865 C CA . LEU A 1 112 ? -13.952 6.280 10.776 1.00 73.25 112 LEU A CA 1
ATOM 866 C C . LEU A 1 112 ? -13.497 7.727 11.022 1.00 73.25 112 LEU A C 1
ATOM 868 O O . LEU A 1 112 ? -12.409 7.940 11.565 1.00 73.25 112 LEU A O 1
ATOM 872 N N . PHE A 1 113 ? -14.308 8.686 10.566 1.00 57.50 113 PHE A N 1
ATOM 873 C CA . PHE A 1 113 ? -14.109 10.127 10.764 1.00 57.50 113 PHE A CA 1
ATOM 874 C C . PHE A 1 113 ? -14.474 10.560 12.183 1.00 57.50 113 PHE A C 1
ATOM 876 O O . PHE A 1 113 ? -15.463 10.015 12.726 1.00 57.50 113 PHE A O 1
#

pLDDT: mean 77.4, std 19.95, range [37.56, 97.69]

Organism: Schistosoma japonicum (NCBI:txid6182)

Secondary structure (DSSP, 8-state):
----SHHHHHHHHHHHH-S---EEE--TTS-EEEEETTEEEEETT-----SHHHHHHHHHHHTTTS-EEEEEE---EEEE-TT---TT--SS-----S--EEEE-EEEEEE--

InterPro domains:
  IPR008154 Amyloidogenic glycoprotein, extracellular [PS51869] (18-113)
  IPR015849 Amyloidogenic glycoprotein, heparin-binding [PF02177] (23-111)
  IPR036454 Amyloidogenic glycoprotein, heparin-binding domain superfamily [G3DSA:3.90.570.10] (17-113)
  IPR036454 Amyloidogenic glycoprotein, heparin-binding domain superfamily [SSF56491] (18-110)

Solvent-accessible surface area (backbone atoms only — not comparable to full-atom values): 6903 Å² total; per-residue (Å²): 135,85,93,68,69,70,71,59,57,57,53,55,51,46,65,71,68,65,57,73,72,38,28,38,34,54,46,78,61,23,45,19,32,34,50,55,90,87,45,79,43,74,39,86,89,38,60,46,69,89,50,70,68,59,46,41,52,47,44,37,62,81,42,65,92,49,59,59,78,46,66,43,83,46,76,71,45,79,40,74,55,73,64,82,46,57,76,83,70,83,80,76,66,69,74,61,78,80,64,50,72,43,81,43,53,34,31,40,49,41,53,69,131

Nearest PDB structures (foldseek):
  4pwq-assembly1_A  TM=7.757E-01  e=4.501E-07  Homo sapiens
  3jvu-assembly1_B-2  TM=2.882E-01  e=6.852E-01  Pseudomonas aeruginosa
  7oyb-assembly1_U2  TM=3.450E-01  e=8.508E+00  Danio rerio
  6xu8-assembly1_AU  TM=2.373E-01  e=2.636E+00  Drosophila melanogaster
  4lzk-assembly1_C  TM=2.601E-01  e=5.022E+00  Burkholderia cenocepacia J2315

Sequence (113 aa):
MSLTAFGLLSFFNCILTCQSLYSVAFECGKPAIYLNNEFWVADITQDCLDDEVSILNYCKKVYSGRNITTVVSAPPIDVVLSDWCEFGNSLGKCQSMGNERHEIKPFICLGLF

=== Feature glossary ===
Key to the feature types in this record:

pLDDT. pLDDT is the predicted lDDT-Cα score: AlphaFold's confidence that the local environment of each residue (all inter-atomic distances within 15 Å) is correctly placed. It is a per-residue number between 0 and 100, with higher meaning more reliable.

Radius of gyration, Cα contacts, bounding box. The geometric summary reports three shape descriptors. Rg (radius of gyration) measures how spread out the Cα atoms are about their centre of mass; compact globular proteins have small Rg, elongated or unfolded ones large. Cα contacts (<8 Å, |i−j|>4) count long-range residue pairs in spatial proximity — high for tightly packed folds, near zero for rods or random coil. The bounding-box extents give the protein's footprint along x, y, z in Å.

Backbone torsions (φ/ψ). Backbone dihedral angles. Every residue except chain termini has a φ (preceding-C → N → Cα → C) and a ψ (N → Cα → C → next-N). They are reported in degrees following the IUPAC sign convention. Secondary structure is essentially a statement about which (φ, ψ) basin each residue occupies.

Contact-map, Ramachandran, and PAE plots. Plot images: a contact map (which residues are close in 3D, as an N×N binary image), a Ramachandran scatter (backbone torsion angles, revealing secondary-structure composition at a glance), and — for AlphaFold structures — a PAE heatmap (pairwise prediction confidence).

Predicted aligned error. Predicted Aligned Error (PAE) is an AlphaFold confidence matrix: entry (i, j) is the expected error in the position of residue j, in ångströms, when the prediction is superimposed on the true structure at residue i. Low PAE within a block of residues means that block is internally rigid and well-predicted; high PAE between two blocks means their relative placement is uncertain even if each block individually is confident.

Secondary structure (3-state, P-SEA). Three-state secondary structure (P-SEA) collapses the eight DSSP classes into helix (a), strand (b), and coil (c). P-SEA assigns these from Cα geometry alone — distances and angles — without requiring backbone oxygens, so it works on any Cα trace.

Solvent-accessible surface area. Solvent-accessible surface area (SASA) is the area in Å² traced out by the centre of a 1.4 Å probe sphere (a water molecule) rolled over the protein's van der Waals surface (Shrake–Rupley / Lee–Richards construction). Buried residues have near-zero SASA; fully exposed residues can exceed 200 Å². The total SASA scales roughly with the number of surface residues.

Foldseek 3Di. The Foldseek 3Di string encodes local tertiary geometry as a 20-letter alphabet — one character per residue — derived from the relative positions of nearby Cα atoms. Unlike the amino-acid sequence, 3Di is a direct function of the 3D structure, so two proteins with the same fold have similar 3Di strings even at low sequence identity.

B-factor. For experimental (PDB) structures, the B-factor (temperature factor) quantifies the positional spread of each atom in the crystal — a combination of thermal vibration and static disorder — in units of Å². High B-factors mark flexible loops or poorly resolved regions; low B-factors mark the rigid, well-ordered core.

mmCIF coordinates. The mmCIF block holds the 3D Cartesian coordinates of each backbone atom (N, Cα, C, O) in ångströms. mmCIF is the PDB's canonical archive format — a tagged-loop text representation of the atomic model.

InterPro / GO / CATH / organism. Functional annotations link the protein to curated databases. InterPro entries identify conserved domains and families by matching the sequence against member-database signatures (Pfam, PROSITE, CDD, …). Gene Ontology (GO) terms describe molecular function, biological process, and cellular component in a controlled vocabulary. CATH places the structure in a hierarchical fold classification (Class/Architecture/Topology/Homologous-superfamily). The organism is the source species.

Rendered structure images. Structure images are PyMOL renders from six orthogonal camera directions. Cartoon representation draws helices as coils and strands as arrows; sticks shows the backbone as bonds; surface shows the solvent-excluded envelope. Rainbow coloring maps sequence position to hue (blue→red, N→C); chain coloring assigns a distinct color per polypeptide.

Sequence. This is the polypeptide sequence — one letter per residue, N-terminus first. Length ranges from a few dozen residues for small domains to over a thousand for large multi-domain proteins.

Secondary structure (8-state, DSSP). The SS8 string is DSSP's per-residue secondary-structure call. α-helix (H) means an i→i+4 H-bond ladder; β-strand (E) means the residue participates in a β-sheet; 3₁₀ (G) and π (I) are tighter and wider helices; T/S are turns/bends; '-' is loop.

Nearest PDB structures. Structural nearest neighbors (via Foldseek easy-search vs the 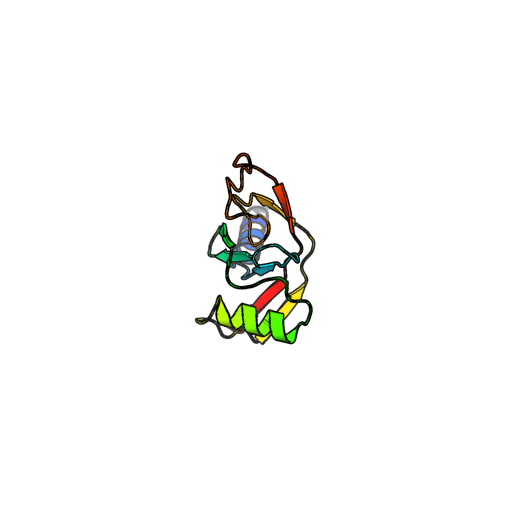PDB). Reported per hit: target PDB id, E-value, and alignment TM-score. A TM-score above ~0.5 is the conventional threshold for 'same fold'.